Protein AF-A0A5S5ASK8-F1 (afdb_monomer_lite)

Foldseek 3Di:
DPPLLVQLVVLQVQLVVQLVVLVPDAFDPDDGRSVSNVPSNVSSVVSNVVSVVSNVVVVVVVVVVVVVVVVVPPPPPPPPPPDD

Sequence (84 aa):
MRRDGIVGFFALILGLIYSIQAYIMPKASIGNPWAPVYFPLGVGVLMMIVGALIIAGDARKSDGVFQRIKKRKIPVTQSWYLEP

Structure (mmCIF, N/CA/C/O backbone):
data_AF-A0A5S5ASK8-F1
#
_entry.id   AF-A0A5S5ASK8-F1
#
loop_
_atom_site.group_PDB
_atom_site.id
_atom_site.type_symbol
_atom_site.label_atom_id
_atom_site.label_alt_id
_atom_site.label_comp_id
_atom_site.label_asym_id
_atom_site.label_entity_id
_atom_site.label_seq_id
_atom_site.pdbx_PDB_ins_code
_atom_site.Cartn_x
_atom_site.Cartn_y
_atom_site.Cartn_z
_atom_site.occupancy
_atom_site.B_iso_or_equiv
_atom_site.auth_seq_id
_atom_site.auth_comp_id
_atom_site.auth_asym_id
_atom_site.auth_atom_id
_atom_site.pdbx_PDB_model_num
ATOM 1 N N . MET A 1 1 ? -8.017 9.309 15.910 1.00 57.25 1 MET A N 1
ATOM 2 C CA . MET A 1 1 ? -7.658 7.969 15.397 1.00 57.25 1 MET A CA 1
ATOM 3 C C . MET A 1 1 ? -6.927 7.223 16.493 1.00 57.25 1 MET A C 1
ATOM 5 O O . MET A 1 1 ? -6.081 7.833 17.143 1.00 57.25 1 MET A O 1
ATOM 9 N N . ARG A 1 2 ? -7.262 5.954 16.755 1.00 74.62 2 ARG A N 1
ATOM 10 C CA . ARG A 1 2 ? -6.413 5.134 17.634 1.00 74.62 2 ARG A CA 1
ATOM 11 C C . ARG A 1 2 ?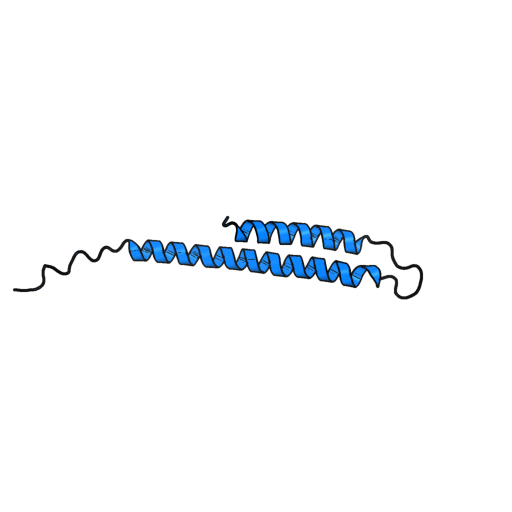 -5.048 4.941 16.967 1.00 74.62 2 ARG A C 1
ATOM 13 O O . ARG A 1 2 ? -4.921 5.135 15.759 1.00 74.62 2 ARG A O 1
ATOM 20 N N . ARG A 1 3 ? -4.034 4.562 17.756 1.00 79.00 3 ARG A N 1
ATOM 21 C CA . ARG A 1 3 ? -2.678 4.263 17.253 1.00 79.00 3 ARG A CA 1
ATOM 22 C C . ARG A 1 3 ? -2.732 3.309 16.049 1.00 79.00 3 ARG A C 1
ATOM 24 O O . ARG A 1 3 ? -2.054 3.551 15.060 1.00 79.00 3 ARG A O 1
ATOM 31 N N . ASP A 1 4 ? -3.632 2.329 16.095 1.00 85.19 4 ASP A N 1
ATOM 32 C CA . ASP A 1 4 ? -3.858 1.344 15.033 1.00 85.19 4 ASP A CA 1
ATOM 33 C C . ASP A 1 4 ? -4.319 1.991 13.711 1.00 85.19 4 ASP A C 1
ATOM 35 O O . ASP A 1 4 ? -3.759 1.704 12.655 1.00 85.19 4 ASP A O 1
ATOM 39 N N . GLY A 1 5 ? -5.273 2.929 13.751 1.00 89.50 5 GLY A N 1
ATOM 40 C CA . GLY A 1 5 ? -5.754 3.628 12.553 1.00 89.50 5 GLY A CA 1
ATOM 41 C C . GLY A 1 5 ? -4.678 4.481 11.869 1.00 89.50 5 GLY A C 1
ATOM 42 O O . GLY A 1 5 ? -4.634 4.546 10.642 1.00 89.50 5 GLY A O 1
ATOM 43 N N . ILE A 1 6 ? -3.768 5.080 12.646 1.00 93.06 6 ILE A N 1
ATOM 44 C CA . ILE A 1 6 ? -2.617 5.828 12.109 1.00 93.06 6 ILE A CA 1
ATOM 45 C C . ILE A 1 6 ? -1.653 4.870 11.399 1.00 93.06 6 ILE A C 1
ATOM 47 O O . ILE A 1 6 ? -1.242 5.142 10.273 1.00 93.06 6 ILE A O 1
ATOM 51 N N . VAL A 1 7 ? -1.338 3.725 12.013 1.00 94.44 7 VAL A N 1
ATOM 52 C CA . VAL A 1 7 ? -0.480 2.694 11.401 1.00 94.44 7 VAL A CA 1
ATOM 53 C C . VAL A 1 7 ? 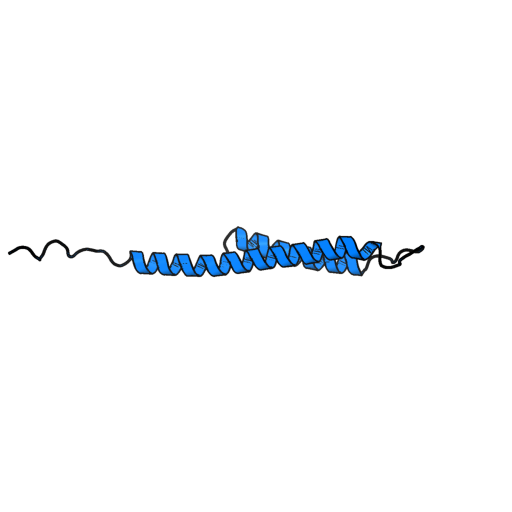-1.076 2.196 10.083 1.00 94.44 7 VAL A C 1
ATOM 55 O O . VAL A 1 7 ? -0.361 2.118 9.085 1.00 94.44 7 VAL A O 1
ATOM 58 N N . GLY A 1 8 ? -2.383 1.922 10.045 1.00 95.50 8 GLY A N 1
ATOM 59 C CA . GLY A 1 8 ? -3.059 1.505 8.816 1.00 95.50 8 GLY A CA 1
ATOM 60 C C . GLY A 1 8 ? -3.023 2.572 7.714 1.00 95.50 8 GLY A C 1
ATOM 61 O O . GLY A 1 8 ? -2.813 2.244 6.546 1.00 95.50 8 GLY A O 1
ATOM 62 N N . PHE A 1 9 ? -3.142 3.852 8.076 1.00 95.88 9 PHE A N 1
ATOM 63 C CA . PHE A 1 9 ? -3.039 4.967 7.130 1.00 95.88 9 PHE A CA 1
ATOM 64 C C . PHE A 1 9 ? -1.634 5.102 6.535 1.00 95.88 9 PHE A C 1
ATOM 66 O O . PHE A 1 9 ? -1.485 5.215 5.318 1.00 95.88 9 PHE A O 1
ATOM 73 N N . PHE A 1 10 ? -0.593 5.015 7.366 1.00 96.69 10 PHE A N 1
ATOM 74 C CA . PHE A 1 10 ? 0.785 5.007 6.874 1.00 96.69 10 PHE A CA 1
ATOM 75 C C . PHE A 1 10 ? 1.077 3.778 6.012 1.00 96.69 10 PHE A C 1
ATOM 77 O O . PHE A 1 10 ? 1.727 3.916 4.980 1.00 96.69 10 PHE A O 1
ATOM 84 N N . ALA A 1 11 ? 0.567 2.599 6.376 1.00 96.62 11 ALA A N 1
ATOM 85 C CA . ALA A 1 11 ? 0.714 1.394 5.563 1.00 96.62 11 ALA A CA 1
ATOM 86 C C . ALA A 1 11 ? 0.086 1.554 4.165 1.00 96.62 11 ALA A C 1
ATOM 88 O O . ALA A 1 11 ? 0.697 1.137 3.182 1.00 96.62 11 ALA A O 1
ATOM 89 N N . LEU A 1 12 ? -1.075 2.216 4.056 1.00 97.44 12 LEU A N 1
ATOM 90 C CA . LEU A 1 12 ? -1.684 2.552 2.763 1.00 97.44 12 LEU A CA 1
ATOM 91 C C . LEU A 1 12 ? -0.812 3.502 1.938 1.00 97.44 12 LEU A C 1
ATOM 93 O O . LEU A 1 12 ? -0.548 3.221 0.771 1.00 97.44 12 LEU A O 1
ATOM 97 N N . ILE A 1 13 ? -0.348 4.604 2.536 1.00 97.94 13 ILE A N 1
ATOM 98 C CA . ILE A 1 13 ? 0.488 5.591 1.834 1.00 97.94 13 ILE A CA 1
ATOM 99 C C . ILE A 1 13 ? 1.797 4.955 1.368 1.00 97.94 13 ILE A C 1
ATOM 101 O O . ILE A 1 13 ? 2.171 5.089 0.205 1.00 97.94 13 ILE A O 1
ATOM 105 N N . LEU A 1 14 ? 2.486 4.243 2.261 1.00 97.75 14 LEU A N 1
ATOM 106 C CA . LEU A 1 14 ? 3.755 3.598 1.944 1.00 97.75 14 LEU A CA 1
ATOM 107 C C . LEU A 1 14 ? 3.573 2.492 0.905 1.00 97.75 14 LEU A C 1
ATOM 109 O O . LEU A 1 14 ? 4.363 2.422 -0.031 1.00 97.75 14 LEU A O 1
ATOM 113 N N . GLY A 1 15 ? 2.518 1.680 1.013 1.00 97.81 15 GLY A N 1
ATOM 114 C CA . GLY A 1 15 ? 2.196 0.659 0.017 1.00 97.81 15 GLY A CA 1
ATOM 115 C C . GLY A 1 15 ? 1.907 1.254 -1.364 1.00 97.81 15 GLY A C 1
ATOM 116 O O . GLY A 1 15 ? 2.392 0.729 -2.368 1.00 97.81 15 GLY A O 1
ATOM 117 N N . LEU A 1 16 ? 1.195 2.386 -1.427 1.00 98.12 16 LEU A N 1
ATOM 118 C CA . LEU A 1 16 ? 0.920 3.100 -2.676 1.00 98.12 16 LEU A CA 1
ATOM 119 C C . LEU A 1 16 ? 2.204 3.654 -3.302 1.00 98.12 16 LEU A C 1
ATOM 121 O O . LEU A 1 16 ? 2.482 3.379 -4.468 1.00 98.12 16 LEU A O 1
ATOM 125 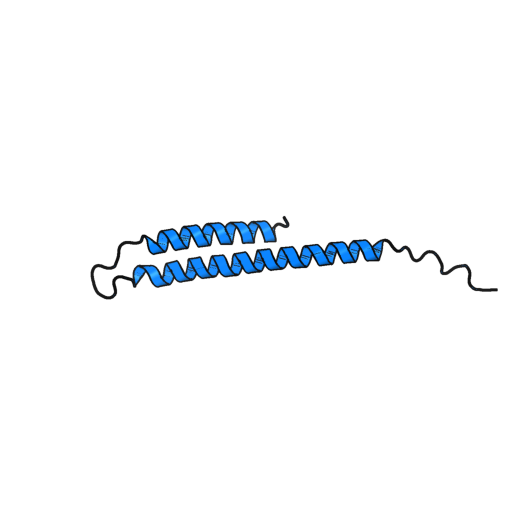N N . ILE A 1 17 ? 3.006 4.388 -2.525 1.00 98.12 17 ILE A N 1
ATOM 126 C CA . ILE A 1 17 ? 4.283 4.946 -2.995 1.00 98.12 17 ILE A CA 1
ATOM 127 C C . ILE A 1 17 ? 5.198 3.819 -3.473 1.00 98.12 17 ILE A C 1
ATOM 129 O O . ILE A 1 17 ? 5.755 3.903 -4.565 1.00 98.12 17 ILE A O 1
ATOM 133 N N . TYR A 1 18 ? 5.318 2.742 -2.698 1.00 96.81 18 TYR A N 1
ATOM 134 C CA . TYR A 1 18 ? 6.153 1.598 -3.047 1.00 96.81 18 TYR A CA 1
ATOM 135 C C . TYR A 1 18 ? 5.680 0.900 -4.328 1.00 96.81 18 TYR A C 1
ATOM 137 O O . TYR A 1 18 ? 6.501 0.565 -5.176 1.00 96.81 18 TYR A O 1
ATOM 145 N N . SER A 1 19 ? 4.367 0.751 -4.522 1.00 97.44 19 SER A N 1
ATOM 146 C CA . SER A 1 19 ? 3.803 0.170 -5.750 1.00 97.44 19 SER A CA 1
ATOM 147 C C . SER A 1 19 ? 4.078 1.042 -6.978 1.00 97.44 19 SER A C 1
ATOM 149 O O . SER A 1 19 ? 4.420 0.522 -8.038 1.00 97.44 19 SER A O 1
ATOM 151 N N . ILE A 1 20 ? 3.978 2.369 -6.838 1.00 97.69 20 ILE A N 1
ATOM 152 C CA . ILE A 1 20 ? 4.324 3.316 -7.910 1.00 97.69 20 ILE A CA 1
ATOM 153 C C . ILE A 1 20 ? 5.814 3.202 -8.250 1.00 97.69 20 ILE A C 1
ATOM 155 O O . ILE A 1 20 ? 6.163 3.068 -9.421 1.00 97.69 20 ILE A O 1
ATOM 159 N N . GLN A 1 21 ? 6.683 3.191 -7.236 1.00 96.88 21 GLN A N 1
ATOM 160 C CA . GLN A 1 21 ? 8.132 3.027 -7.406 1.00 96.88 21 GLN A CA 1
ATOM 161 C C . GLN A 1 21 ? 8.482 1.689 -8.075 1.00 96.88 21 GLN A C 1
ATOM 163 O O . GLN A 1 21 ? 9.332 1.630 -8.962 1.00 96.88 21 GLN A O 1
ATOM 168 N N . ALA A 1 22 ? 7.779 0.618 -7.706 1.00 95.69 22 ALA A N 1
ATOM 169 C CA . ALA A 1 22 ? 7.911 -0.683 -8.345 1.00 95.69 22 ALA A CA 1
ATOM 170 C C . ALA A 1 22 ? 7.513 -0.646 -9.825 1.00 95.69 22 ALA A C 1
ATOM 172 O O . ALA A 1 22 ? 8.179 -1.257 -10.655 1.00 95.69 22 ALA A O 1
ATOM 173 N N . TYR A 1 23 ? 6.452 0.080 -10.174 1.00 95.06 23 TYR A N 1
ATOM 174 C CA . TYR A 1 23 ? 5.961 0.148 -11.548 1.00 95.06 23 TYR A CA 1
ATOM 175 C C . TYR A 1 23 ? 6.868 0.966 -12.482 1.00 95.06 23 TYR A C 1
ATOM 177 O O . TYR A 1 23 ? 6.954 0.669 -13.674 1.00 95.06 23 TYR A O 1
ATOM 185 N N . ILE A 1 24 ? 7.567 1.977 -11.957 1.00 95.50 24 ILE A N 1
ATOM 186 C CA . ILE A 1 24 ? 8.499 2.798 -12.748 1.00 95.50 24 ILE A CA 1
ATOM 187 C C . ILE A 1 24 ? 9.887 2.166 -12.912 1.00 95.50 24 ILE A C 1
ATOM 189 O O . ILE A 1 24 ? 10.741 2.757 -13.576 1.00 95.50 24 ILE A O 1
ATOM 193 N N . MET A 1 25 ? 10.135 0.988 -12.324 1.00 90.75 25 MET A N 1
ATOM 194 C CA . MET A 1 25 ? 11.442 0.343 -12.419 1.00 90.75 25 MET A CA 1
ATOM 195 C C . MET A 1 25 ? 11.838 0.073 -13.881 1.00 90.75 25 MET A C 1
ATOM 197 O O . MET A 1 25 ? 10.988 -0.279 -14.711 1.00 90.75 25 MET A O 1
ATOM 201 N N . PRO A 1 26 ? 13.137 0.203 -14.213 1.00 92.19 26 PRO A N 1
ATOM 202 C CA . PRO A 1 26 ? 13.644 -0.197 -15.514 1.00 92.19 26 PRO A CA 1
ATOM 203 C C . PRO A 1 26 ? 13.307 -1.658 -15.792 1.00 92.19 26 PRO A C 1
ATOM 205 O O . PRO A 1 26 ? 13.452 -2.529 -14.932 1.00 92.19 26 PRO A O 1
ATOM 208 N N . LYS A 1 27 ? 12.861 -1.922 -17.019 1.00 91.88 27 LYS A N 1
ATOM 209 C CA . LYS A 1 27 ? 12.573 -3.285 -17.446 1.00 91.88 27 LYS A CA 1
ATOM 210 C C . LYS A 1 27 ? 13.877 -4.060 -17.613 1.00 91.88 27 LYS A C 1
ATOM 212 O O . LYS A 1 27 ? 14.888 -3.488 -18.023 1.00 91.88 27 LYS A O 1
ATOM 217 N N . ALA A 1 28 ? 13.845 -5.356 -17.313 1.00 91.44 28 ALA A N 1
ATOM 218 C CA . ALA A 1 28 ? 15.011 -6.215 -17.489 1.00 91.44 28 ALA A CA 1
ATOM 219 C C . ALA A 1 28 ? 15.453 -6.236 -18.962 1.00 91.44 28 ALA A C 1
ATOM 221 O O . ALA A 1 28 ? 14.624 -6.336 -19.866 1.00 91.44 28 ALA A O 1
ATOM 222 N N . SER A 1 29 ? 16.764 -6.156 -19.193 1.00 89.50 29 SER A N 1
ATOM 223 C CA . SER A 1 29 ? 17.366 -6.182 -20.532 1.00 89.50 29 SER A CA 1
ATOM 224 C C . SER A 1 29 ? 17.423 -7.584 -21.145 1.00 89.50 29 SER A C 1
ATOM 226 O O . SER A 1 29 ? 17.571 -7.716 -22.356 1.00 89.50 29 SER A O 1
ATOM 228 N N . ILE A 1 30 ? 17.313 -8.628 -20.318 1.00 91.62 30 ILE A N 1
ATOM 229 C CA . ILE A 1 30 ? 17.385 -10.037 -20.712 1.00 91.62 30 ILE A CA 1
ATOM 230 C C . ILE A 1 30 ? 16.271 -10.803 -19.990 1.00 91.62 30 ILE A C 1
ATOM 232 O O . ILE A 1 30 ? 16.047 -10.611 -18.795 1.00 91.62 30 ILE A O 1
ATOM 236 N N . GLY A 1 31 ? 15.592 -11.702 -20.706 1.00 91.50 31 GLY A N 1
ATOM 237 C CA . GLY A 1 31 ? 14.505 -12.515 -20.157 1.00 91.50 31 GLY A CA 1
ATOM 238 C C . GLY A 1 31 ? 13.174 -11.762 -20.097 1.00 91.50 31 GLY A C 1
ATOM 239 O O . GLY A 1 31 ? 12.832 -11.038 -21.028 1.00 91.50 31 GLY A O 1
ATOM 240 N N . ASN A 1 32 ? 12.398 -11.964 -19.024 1.00 92.19 32 ASN A N 1
ATOM 241 C CA . ASN A 1 32 ? 11.096 -11.312 -18.848 1.00 92.19 32 ASN A CA 1
ATOM 242 C C . ASN A 1 32 ? 11.278 -9.848 -18.388 1.00 92.19 32 ASN A C 1
ATOM 244 O O . ASN A 1 32 ? 11.694 -9.633 -17.246 1.00 92.19 32 ASN A O 1
ATOM 248 N N . PRO A 1 33 ? 10.896 -8.844 -19.205 1.00 92.25 33 PRO A N 1
ATOM 249 C CA . PRO A 1 33 ? 11.092 -7.424 -18.894 1.00 92.25 33 PRO A CA 1
ATOM 250 C C . PRO A 1 33 ? 10.413 -6.971 -17.591 1.00 92.25 33 PRO A C 1
ATOM 252 O O . PRO A 1 33 ? 10.894 -6.047 -16.937 1.00 92.25 33 PRO A O 1
ATOM 255 N N . TRP A 1 34 ? 9.321 -7.635 -17.196 1.00 93.75 34 TRP A N 1
ATOM 256 C CA . TRP A 1 34 ? 8.529 -7.322 -16.001 1.00 93.75 34 TRP A CA 1
ATOM 257 C C . TRP A 1 34 ? 8.961 -8.087 -14.748 1.00 93.75 34 TRP A C 1
ATOM 259 O O . TRP A 1 34 ? 8.449 -7.808 -13.664 1.00 93.75 34 TRP A O 1
ATOM 269 N N . ALA A 1 35 ? 9.906 -9.028 -14.861 1.00 92.69 35 ALA A N 1
ATOM 270 C CA . ALA A 1 35 ? 10.390 -9.808 -13.720 1.00 92.69 35 ALA A CA 1
ATOM 271 C C . ALA A 1 35 ? 10.790 -8.954 -12.494 1.00 92.69 35 ALA A C 1
ATOM 273 O O . ALA A 1 35 ? 10.401 -9.328 -11.386 1.00 92.69 35 ALA A O 1
ATOM 274 N N . PRO A 1 36 ? 11.465 -7.792 -12.645 1.00 91.50 36 PRO A N 1
ATOM 275 C CA . PRO A 1 36 ? 11.830 -6.941 -11.508 1.00 91.50 36 PRO A CA 1
ATOM 276 C C . PRO A 1 36 ? 10.637 -6.255 -10.825 1.00 91.50 36 PRO A C 1
ATOM 278 O O . PRO A 1 36 ? 10.757 -5.813 -9.687 1.00 91.50 36 PRO A O 1
ATOM 281 N N . VAL A 1 37 ? 9.490 -6.151 -11.504 1.00 96.31 37 VAL A N 1
ATOM 282 C CA . VAL A 1 37 ? 8.318 -5.397 -11.034 1.00 96.31 37 VAL A CA 1
ATOM 283 C C . VAL A 1 37 ? 7.403 -6.261 -10.166 1.00 96.31 37 VAL A C 1
ATOM 285 O O . VAL A 1 37 ? 6.841 -5.759 -9.196 1.00 96.31 37 VAL A O 1
ATOM 288 N N . TYR A 1 38 ? 7.257 -7.557 -10.468 1.00 94.69 38 TYR A N 1
ATOM 289 C CA . TYR A 1 38 ? 6.229 -8.402 -9.841 1.00 94.69 38 TYR A CA 1
ATOM 290 C C . TYR A 1 38 ? 6.359 -8.523 -8.322 1.00 94.69 38 TYR A C 1
ATOM 292 O O . TYR A 1 38 ? 5.373 -8.341 -7.609 1.00 94.69 38 TYR A O 1
ATOM 300 N N . PHE A 1 39 ? 7.556 -8.827 -7.816 1.00 95.62 39 PHE A N 1
ATOM 301 C CA . PHE A 1 39 ? 7.747 -9.031 -6.380 1.00 95.62 39 PHE A CA 1
ATOM 302 C C . PHE A 1 39 ? 7.558 -7.728 -5.579 1.00 95.62 39 PHE A C 1
ATOM 304 O O . PHE A 1 39 ? 6.729 -7.717 -4.665 1.00 95.62 39 PHE A O 1
ATOM 311 N N . PRO A 1 40 ? 8.215 -6.607 -5.939 1.00 95.69 40 PRO A N 1
ATOM 312 C CA . PRO A 1 40 ? 7.998 -5.330 -5.261 1.00 95.69 40 PRO A CA 1
ATOM 313 C C . PRO A 1 40 ? 6.544 -4.851 -5.357 1.00 95.69 40 PRO A C 1
ATOM 315 O O . PRO A 1 40 ? 5.950 -4.431 -4.365 1.00 95.69 40 PRO A O 1
ATOM 318 N N . LEU A 1 41 ? 5.908 -4.980 -6.522 1.00 97.00 41 LEU A N 1
ATOM 319 C CA . LEU A 1 41 ? 4.512 -4.577 -6.672 1.00 97.00 41 LEU A CA 1
ATOM 320 C C . LEU A 1 41 ? 3.580 -5.427 -5.792 1.00 97.00 41 LEU A C 1
ATOM 322 O O . LEU A 1 41 ? 2.686 -4.885 -5.145 1.00 97.00 41 LEU A O 1
ATOM 326 N N . GLY A 1 42 ? 3.838 -6.733 -5.683 1.00 97.25 42 GLY A N 1
ATOM 327 C CA . GLY A 1 42 ? 3.115 -7.621 -4.771 1.00 97.25 42 GLY A CA 1
ATOM 328 C C . GLY A 1 42 ? 3.227 -7.197 -3.303 1.00 97.25 42 GLY A C 1
ATOM 329 O O . GLY A 1 42 ? 2.217 -7.153 -2.599 1.00 97.25 42 GLY A O 1
ATOM 330 N N . VAL A 1 43 ? 4.424 -6.820 -2.846 1.00 97.69 43 VAL A N 1
ATOM 331 C CA . VAL A 1 43 ? 4.641 -6.316 -1.477 1.00 97.69 43 VAL A CA 1
ATOM 332 C C . VAL A 1 43 ? 3.878 -5.009 -1.238 1.00 97.69 43 VAL A C 1
ATOM 334 O O . VAL A 1 43 ? 3.211 -4.871 -0.211 1.00 97.69 43 VAL A O 1
ATOM 337 N N . GLY A 1 44 ? 3.911 -4.074 -2.192 1.00 97.88 44 GLY A N 1
ATOM 338 C CA . GLY A 1 44 ? 3.181 -2.807 -2.089 1.00 97.88 44 GLY A CA 1
ATOM 339 C C . GLY A 1 44 ? 1.666 -2.999 -2.015 1.00 97.88 44 GLY A C 1
ATOM 340 O O . GLY A 1 44 ? 1.003 -2.419 -1.151 1.00 97.88 44 GLY A O 1
ATOM 341 N N . VAL A 1 45 ? 1.122 -3.885 -2.852 1.00 97.69 45 VAL A N 1
ATOM 342 C CA . VAL A 1 45 ? -0.299 -4.262 -2.821 1.00 97.69 45 VAL A CA 1
ATOM 343 C C . VAL A 1 45 ? -0.671 -4.918 -1.493 1.00 97.69 45 VAL A C 1
ATOM 345 O O . VAL A 1 45 ? -1.684 -4.552 -0.895 1.00 97.69 45 VAL A O 1
ATOM 348 N N . LEU A 1 46 ? 0.155 -5.833 -0.982 1.00 98.12 46 LEU A N 1
ATOM 349 C CA . LEU A 1 46 ? -0.100 -6.487 0.300 1.00 98.12 46 LEU A CA 1
ATOM 350 C C . LEU A 1 46 ? -0.097 -5.485 1.465 1.00 98.12 46 LEU A C 1
ATOM 352 O O . LEU A 1 46 ? -0.984 -5.546 2.318 1.00 98.12 46 LEU A O 1
ATOM 356 N N . MET A 1 47 ? 0.840 -4.529 1.479 1.00 97.75 47 MET A N 1
ATOM 357 C CA . MET A 1 47 ? 0.853 -3.442 2.468 1.00 97.75 47 MET A CA 1
ATOM 358 C C . MET A 1 47 ? -0.439 -2.625 2.426 1.00 97.75 47 MET A C 1
ATOM 360 O O . MET A 1 47 ? -1.002 -2.326 3.481 1.00 97.75 47 MET A O 1
ATOM 364 N N . MET A 1 48 ? -0.944 -2.308 1.229 1.00 98.00 48 MET A N 1
ATOM 365 C CA . MET A 1 48 ? -2.206 -1.582 1.095 1.00 98.00 48 MET A CA 1
ATOM 366 C C . MET A 1 48 ? -3.399 -2.396 1.618 1.00 98.00 48 MET A C 1
ATOM 368 O O . MET A 1 48 ? -4.228 -1.855 2.350 1.00 98.00 48 MET A O 1
ATOM 372 N N . ILE A 1 49 ? -3.468 -3.696 1.309 1.00 98.25 49 ILE A N 1
ATOM 373 C CA . ILE A 1 49 ? -4.531 -4.587 1.806 1.00 98.25 49 ILE A CA 1
ATOM 374 C C . ILE A 1 49 ? -4.511 -4.640 3.338 1.00 98.25 49 ILE A C 1
ATOM 376 O O . ILE A 1 49 ? -5.541 -4.429 3.979 1.00 98.25 49 ILE A O 1
ATOM 380 N N . VAL A 1 50 ? -3.344 -4.873 3.941 1.00 97.25 50 VAL A N 1
ATOM 381 C CA . VAL A 1 50 ? -3.204 -4.936 5.404 1.00 97.25 50 VAL A CA 1
ATOM 382 C C . VAL A 1 50 ? -3.544 -3.588 6.047 1.00 97.25 50 VAL A C 1
ATOM 384 O O . VAL A 1 50 ? -4.294 -3.550 7.023 1.00 97.25 50 VAL A O 1
ATOM 387 N N . GLY A 1 51 ? -3.068 -2.475 5.482 1.00 96.81 51 GLY A N 1
ATOM 388 C CA . GLY A 1 51 ? -3.389 -1.129 5.961 1.00 96.81 51 GLY A CA 1
ATOM 389 C C . GLY A 1 51 ? -4.891 -0.831 5.934 1.00 96.81 51 GLY A C 1
ATOM 390 O O . GLY A 1 51 ? -5.447 -0.357 6.930 1.00 96.81 51 GLY A O 1
ATOM 391 N N . ALA A 1 52 ? -5.570 -1.191 4.840 1.00 96.38 52 ALA A N 1
ATOM 392 C CA . ALA A 1 52 ? -7.020 -1.061 4.710 1.00 96.38 52 ALA A CA 1
ATOM 393 C C . ALA A 1 52 ? -7.772 -1.902 5.752 1.00 96.38 52 ALA A C 1
ATOM 395 O O . ALA A 1 52 ? -8.717 -1.411 6.376 1.00 96.38 52 ALA A O 1
ATOM 396 N N . LEU A 1 53 ? -7.341 -3.147 5.984 1.00 95.81 53 LEU A N 1
ATOM 397 C CA . LEU A 1 53 ? -7.945 -4.028 6.988 1.00 95.81 53 LEU A CA 1
ATOM 398 C C . LEU A 1 53 ? -7.798 -3.470 8.409 1.00 95.81 53 LEU A C 1
ATOM 400 O O . LEU A 1 53 ? -8.754 -3.529 9.184 1.00 95.81 53 LEU A O 1
ATOM 404 N N . ILE A 1 54 ? -6.643 -2.891 8.747 1.00 94.75 54 ILE A N 1
ATOM 405 C CA . ILE A 1 54 ? -6.416 -2.254 10.053 1.00 94.75 54 ILE A CA 1
ATOM 406 C C . ILE A 1 54 ? -7.362 -1.064 10.245 1.00 94.75 54 ILE A C 1
ATOM 408 O O . ILE A 1 54 ? -8.020 -0.968 11.284 1.00 94.75 54 ILE A O 1
ATOM 412 N N . ILE A 1 55 ? -7.483 -0.187 9.243 1.00 93.94 55 ILE A N 1
ATOM 413 C CA . ILE A 1 55 ? -8.390 0.970 9.306 1.00 93.94 55 ILE A CA 1
ATOM 414 C C . ILE A 1 55 ? -9.847 0.515 9.438 1.00 93.94 55 ILE A C 1
ATOM 416 O O . ILE A 1 55 ? -10.577 1.020 10.294 1.00 93.94 55 ILE A O 1
ATOM 420 N N . ALA A 1 56 ? -10.266 -0.471 8.640 1.00 91.62 56 ALA A N 1
ATOM 421 C CA . ALA A 1 56 ? -11.612 -1.032 8.717 1.00 91.62 56 ALA A CA 1
ATOM 422 C C . ALA A 1 56 ? -11.890 -1.663 10.093 1.00 91.62 56 ALA A C 1
ATOM 424 O O . ALA A 1 56 ? -12.990 -1.527 10.635 1.00 91.62 56 ALA A O 1
ATOM 425 N N . GLY A 1 57 ? -10.892 -2.326 10.682 1.00 90.00 57 GLY A N 1
ATOM 426 C CA . GLY A 1 57 ? -10.958 -2.869 12.035 1.00 90.00 57 GLY A CA 1
ATOM 427 C C . GLY A 1 57 ? -11.105 -1.788 13.109 1.00 90.00 57 GLY A C 1
ATOM 428 O O . GLY A 1 57 ? -11.955 -1.928 13.991 1.00 90.00 57 GLY A O 1
ATOM 429 N N . ASP A 1 58 ? -10.326 -0.704 13.033 1.00 87.88 58 ASP A N 1
ATOM 430 C CA . ASP A 1 58 ? -10.381 0.407 13.998 1.00 87.88 58 ASP A CA 1
ATOM 431 C C . ASP A 1 58 ? -11.726 1.152 13.949 1.00 87.88 58 ASP A C 1
ATOM 433 O O . ASP A 1 58 ? -12.306 1.473 14.995 1.00 87.88 58 ASP A O 1
ATOM 437 N N . ALA A 1 59 ? -12.269 1.342 12.741 1.00 83.38 59 ALA A N 1
ATOM 438 C CA . ALA A 1 59 ? -13.593 1.925 12.536 1.00 83.38 59 ALA A CA 1
ATOM 439 C C . ALA A 1 59 ? -14.681 1.095 13.242 1.00 83.38 59 ALA A C 1
ATOM 441 O O . ALA A 1 59 ? -15.385 1.607 14.112 1.00 83.38 59 ALA A O 1
ATOM 442 N N . ARG A 1 60 ? -14.730 -0.222 12.987 1.00 82.62 60 ARG A N 1
ATOM 443 C CA . ARG A 1 60 ? -15.706 -1.134 13.621 1.00 82.62 60 ARG A CA 1
ATOM 444 C C . ARG A 1 60 ? -15.576 -1.179 15.147 1.00 82.62 60 ARG A C 1
ATOM 446 O O . ARG A 1 60 ? -16.567 -1.309 15.867 1.00 82.62 60 ARG A O 1
ATOM 453 N N . LYS A 1 61 ? -14.349 -1.092 15.671 1.00 77.56 61 LYS A N 1
ATOM 454 C CA . LYS A 1 61 ? -14.082 -1.113 17.121 1.00 77.56 61 LYS A CA 1
ATOM 455 C C . LYS A 1 61 ? -14.567 0.160 17.818 1.00 77.56 61 LYS A C 1
ATOM 457 O O . LYS A 1 61 ? -14.931 0.097 18.994 1.00 77.56 61 LYS A O 1
ATOM 462 N N . SER A 1 62 ? -14.541 1.295 17.125 1.00 64.69 62 SER A N 1
ATOM 463 C CA . SER A 1 62 ? -14.981 2.588 17.660 1.00 64.69 62 SER A CA 1
ATOM 464 C C . SER A 1 62 ? -16.494 2.612 17.904 1.00 64.69 62 SER A C 1
ATOM 466 O O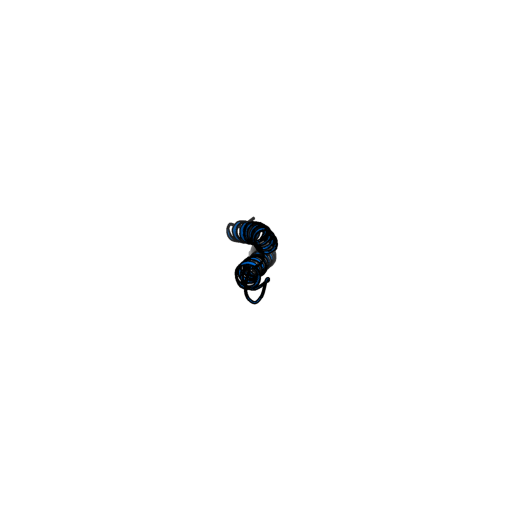 . SER A 1 62 ? -16.930 3.049 18.974 1.00 64.69 62 SER A O 1
ATOM 468 N N . ASP A 1 63 ? -17.278 2.008 17.009 1.00 68.56 63 ASP A N 1
ATOM 469 C CA . ASP A 1 63 ? -18.738 1.903 17.144 1.00 68.56 63 ASP A CA 1
ATOM 470 C C . ASP A 1 63 ? -19.158 1.051 18.357 1.00 68.56 63 ASP A C 1
ATOM 472 O O . ASP A 1 63 ? -20.069 1.404 19.114 1.00 68.56 63 ASP A O 1
ATOM 476 N N . GLY A 1 64 ? -18.444 -0.051 18.613 1.00 65.56 64 GLY A N 1
ATOM 477 C CA . GLY A 1 64 ? -18.717 -0.942 19.747 1.00 65.56 64 GLY A CA 1
ATOM 478 C C . GLY A 1 64 ? -18.411 -0.328 21.121 1.00 65.56 64 GLY A C 1
ATOM 479 O O . GLY A 1 64 ? -19.098 -0.621 22.105 1.00 65.56 64 GLY A O 1
ATOM 480 N N . VAL A 1 65 ? -17.408 0.554 21.214 1.00 64.94 65 VAL A N 1
ATOM 481 C CA . VAL A 1 65 ? -17.087 1.279 22.460 1.00 64.94 65 VAL A CA 1
ATOM 482 C C . VAL A 1 65 ? -18.195 2.272 22.802 1.00 64.94 65 VAL A C 1
ATOM 484 O O . VAL A 1 65 ? -18.631 2.331 23.954 1.00 64.94 65 VAL A O 1
ATOM 487 N N . PHE A 1 66 ? -18.702 3.000 21.807 1.00 64.38 66 PHE A N 1
ATOM 488 C CA . PHE A 1 66 ? -19.760 3.990 22.007 1.00 64.38 66 PHE A CA 1
ATOM 489 C C . PHE A 1 66 ? -21.068 3.345 22.490 1.00 64.38 66 PHE A C 1
ATOM 491 O O . PHE A 1 66 ? -21.704 3.843 23.424 1.00 64.38 66 PHE A O 1
ATOM 498 N N . GLN A 1 67 ? -21.428 2.179 21.938 1.00 67.12 67 GLN A N 1
ATOM 499 C CA . GLN A 1 67 ? -22.585 1.407 22.408 1.00 67.12 67 GLN A CA 1
ATOM 500 C C . GLN A 1 67 ? -22.410 0.886 23.843 1.00 67.12 67 GLN A C 1
ATOM 502 O O . GLN A 1 67 ? -23.352 0.944 24.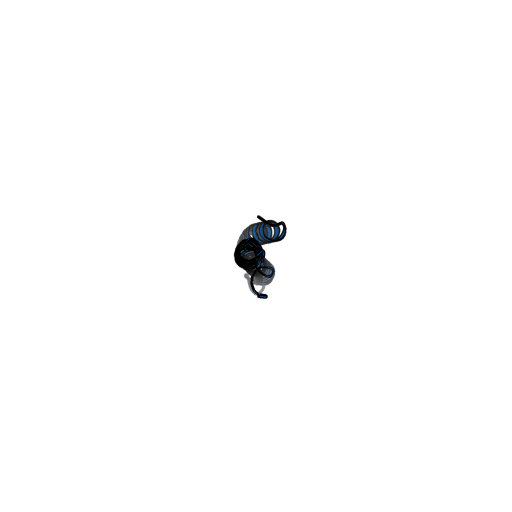639 1.00 67.12 67 GLN A O 1
ATOM 507 N N . ARG A 1 68 ? -21.206 0.421 24.212 1.00 62.94 68 ARG A N 1
ATOM 508 C CA . ARG A 1 68 ? -20.904 -0.010 25.590 1.00 62.94 68 ARG A CA 1
ATOM 509 C C . ARG A 1 68 ? -21.008 1.139 26.593 1.00 62.94 68 ARG A C 1
ATOM 511 O O . ARG A 1 68 ? -21.582 0.947 27.663 1.00 62.94 68 ARG A O 1
ATOM 518 N N . ILE A 1 69 ? -20.505 2.327 26.254 1.00 67.31 69 ILE A N 1
ATOM 519 C CA . ILE A 1 69 ? -20.612 3.520 27.112 1.00 67.31 69 ILE A CA 1
ATOM 520 C C . ILE A 1 69 ? -22.078 3.942 27.273 1.00 67.31 69 ILE A C 1
ATOM 522 O O . ILE A 1 69 ? -22.505 4.236 28.389 1.00 67.31 69 ILE A O 1
ATOM 526 N N . LYS A 1 70 ? -22.871 3.905 26.193 1.00 67.44 70 LYS A N 1
ATOM 527 C CA . LYS A 1 70 ? -24.307 4.219 26.243 1.00 67.44 70 LYS A CA 1
ATOM 528 C C . LYS A 1 70 ? -25.080 3.258 27.157 1.00 67.44 70 LYS A C 1
ATOM 530 O O . LYS A 1 70 ? -25.888 3.716 27.955 1.00 67.44 70 LYS A O 1
ATOM 535 N N . LYS A 1 71 ? -24.795 1.949 27.106 1.00 61.16 71 LYS A N 1
ATOM 536 C CA . LYS A 1 71 ? -25.422 0.947 27.995 1.00 61.16 71 LYS A CA 1
ATOM 537 C C . LYS A 1 71 ? -25.025 1.098 29.467 1.00 61.16 71 LYS A C 1
ATOM 539 O O . LYS A 1 71 ? -25.843 0.841 30.341 1.00 61.16 71 LYS A O 1
ATOM 544 N N . ARG A 1 72 ? -23.792 1.525 29.756 1.00 61.91 72 ARG A N 1
ATOM 545 C CA . ARG A 1 72 ? -23.277 1.663 31.133 1.00 61.91 72 ARG A CA 1
ATOM 546 C C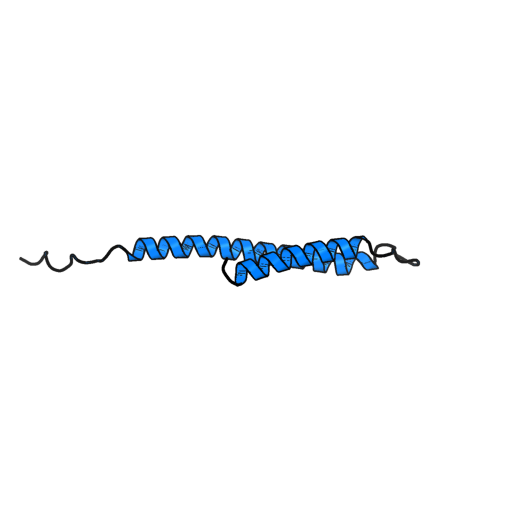 . ARG A 1 72 ? -23.881 2.847 31.900 1.00 61.91 72 ARG A C 1
ATOM 548 O O . ARG A 1 72 ? -23.815 2.864 33.121 1.00 61.91 72 ARG A O 1
ATOM 555 N N . LYS A 1 73 ? -24.467 3.824 31.198 1.00 55.75 73 LYS A N 1
ATOM 556 C CA . LYS A 1 73 ? -25.160 4.982 31.789 1.00 55.75 73 LYS A CA 1
ATOM 557 C C . LYS A 1 73 ? -26.602 4.701 32.235 1.00 55.75 73 LYS A C 1
ATOM 559 O O . LYS A 1 73 ? -27.302 5.649 32.563 1.00 55.75 73 LYS A O 1
ATOM 564 N N . ILE A 1 74 ? -27.052 3.446 32.265 1.00 61.25 74 ILE A N 1
ATOM 565 C CA . ILE A 1 74 ? -28.289 3.070 32.962 1.00 61.25 74 ILE A CA 1
ATOM 566 C C . ILE A 1 74 ? -27.877 2.633 34.376 1.00 61.25 74 ILE A C 1
ATOM 568 O O . ILE A 1 74 ? -27.477 1.480 34.553 1.00 61.25 74 ILE A O 1
ATOM 572 N N . PRO A 1 75 ? -27.864 3.532 35.377 1.00 54.38 75 PRO A N 1
ATOM 573 C CA . PRO A 1 75 ? -27.638 3.126 36.751 1.00 54.38 75 PRO A CA 1
ATOM 574 C C . PRO A 1 75 ? -28.839 2.290 37.208 1.00 54.38 75 PRO A C 1
ATOM 576 O O . PRO A 1 75 ? -29.975 2.756 37.211 1.00 54.38 75 PRO A O 1
ATOM 579 N N . VAL A 1 76 ? -28.589 1.036 37.582 1.00 65.31 76 VAL A N 1
ATOM 580 C CA . VAL A 1 76 ? -29.548 0.205 38.317 1.00 65.31 76 VAL A CA 1
ATOM 581 C C . VAL A 1 76 ? -29.631 0.770 39.736 1.00 65.31 76 VAL A C 1
ATOM 583 O O . VAL A 1 76 ? -28.949 0.313 40.646 1.00 65.31 76 VAL A O 1
ATOM 586 N N . THR A 1 77 ? -30.419 1.826 39.912 1.00 62.97 77 THR A N 1
ATOM 587 C CA . THR A 1 77 ? -30.784 2.380 41.222 1.00 62.97 77 THR A CA 1
ATOM 588 C C . THR A 1 77 ? -32.286 2.234 41.402 1.00 62.97 77 THR A C 1
ATOM 590 O O . THR A 1 77 ? -33.007 3.224 41.450 1.00 62.97 77 THR A O 1
ATOM 593 N N . GLN A 1 78 ? -32.787 0.997 41.426 1.00 61.41 78 GLN A N 1
ATOM 594 C CA . GLN A 1 78 ? -34.186 0.740 41.786 1.00 61.41 78 GLN A CA 1
ATOM 595 C C . GLN A 1 78 ? -34.425 -0.721 42.206 1.00 61.41 78 GLN A C 1
ATOM 597 O O . GLN A 1 78 ? -35.349 -1.368 41.736 1.00 61.41 78 GLN A O 1
ATOM 602 N N . SER A 1 79 ? -33.577 -1.264 43.090 1.00 62.16 79 SER A N 1
ATOM 603 C CA . SER A 1 79 ? -33.816 -2.575 43.728 1.00 62.16 79 SER A CA 1
ATOM 604 C C . SER A 1 79 ? -34.350 -2.481 45.165 1.00 62.16 79 SER A C 1
ATOM 606 O O . SER A 1 79 ? -34.566 -3.510 45.783 1.00 62.16 79 SER A O 1
ATOM 608 N N . TRP A 1 80 ? -34.560 -1.276 45.709 1.00 63.97 80 TRP A N 1
ATOM 609 C CA . TRP A 1 80 ? -34.871 -1.054 47.135 1.00 63.97 80 TRP A CA 1
ATOM 610 C C . TRP A 1 80 ? -36.313 -0.587 47.414 1.00 63.97 80 TRP A C 1
ATOM 612 O O . TRP A 1 80 ? -36.556 0.050 48.430 1.00 63.97 80 TRP A O 1
ATOM 622 N N . TYR A 1 81 ? -37.268 -0.860 46.517 1.00 65.12 81 TYR A N 1
ATOM 623 C CA . TYR A 1 81 ? -38.661 -0.391 46.662 1.00 65.12 81 TYR A CA 1
ATOM 624 C C . TYR A 1 81 ? -39.727 -1.466 46.378 1.00 65.12 81 TYR A C 1
ATOM 626 O O . TYR A 1 81 ? -40.861 -1.123 46.059 1.00 65.12 81 TYR A O 1
ATOM 634 N N . LEU A 1 82 ? -39.386 -2.758 46.462 1.00 71.81 82 LEU A N 1
ATOM 635 C CA . LEU A 1 82 ? -40.311 -3.860 46.144 1.00 71.81 82 LEU A CA 1
ATOM 636 C C . LEU A 1 82 ? -40.430 -4.929 47.244 1.00 71.81 82 LEU A C 1
ATOM 638 O O . LEU A 1 82 ? -40.722 -6.077 46.930 1.00 71.81 82 LEU A O 1
ATOM 642 N N . GLU A 1 83 ? -40.260 -4.570 48.517 1.00 71.44 83 GLU A N 1
ATOM 643 C CA . GLU A 1 83 ? -40.606 -5.471 49.627 1.00 71.44 83 GLU A CA 1
ATOM 644 C C . GLU A 1 83 ? -41.586 -4.763 50.580 1.00 71.44 83 GLU A C 1
ATOM 646 O O . GLU A 1 83 ? -41.179 -3.813 51.255 1.00 71.44 83 GLU A O 1
ATOM 651 N N . PRO A 1 84 ? -42.885 -5.129 50.553 1.00 71.19 84 PRO A N 1
ATOM 652 C CA . PRO A 1 84 ? -43.859 -4.746 51.574 1.00 71.19 84 PRO A CA 1
ATOM 653 C C . PRO A 1 84 ? -43.708 -5.558 52.867 1.00 71.19 84 PRO A C 1
ATOM 655 O O . PRO A 1 84 ? -43.294 -6.738 52.791 1.00 71.19 84 PRO A O 1
#

pLDDT: mean 85.17, std 14.2, range [54.38, 98.25]

Radius of gyration: 24.7 Å; chains: 1; bounding box: 61×20×72 Å

Organism: NCBI:txid291989

Secondary structure (DSSP, 8-state):
--HHHHHHHHHHHHHHHHHHHHHTSPPPSSS-TTHHHHHHHHHHHHHHHHHHHHHHHHHHHHHHHHHHHHHHT-----SSS---